Protein AF-A0A7C2SDQ3-F1 (afdb_monomer)

Foldseek 3Di:
DDDFPCPPPPQKDKDFPAWDAAQNFIWTKIWMWHADPNDIQIKIFTAGPLQRHTQWIQGSQRKIKGKHWPAWDADPNAIWTKIKMWIAHPVRDIFIKIWTAGPVVSDTQWIQGRVRDIDGDPPDDDDDDDPVVVDDDPPDDDDDPDPDDDDPDDDDDD

Mean predicted aligned error: 8.05 Å

Structure (mmCIF, N/CA/C/O backbone):
data_AF-A0A7C2SDQ3-F1
#
_entry.id   AF-A0A7C2SDQ3-F1
#
loop_
_atom_site.group_PDB
_atom_site.id
_atom_site.type_symbol
_atom_site.label_atom_id
_atom_site.label_alt_id
_atom_site.label_comp_id
_atom_site.label_asym_id
_atom_site.label_entity_id
_atom_site.label_seq_id
_atom_site.pdbx_PDB_ins_code
_atom_site.Cartn_x
_atom_site.Cartn_y
_atom_site.Cartn_z
_atom_site.occupancy
_atom_site.B_iso_or_equiv
_atom_site.auth_seq_id
_atom_site.auth_comp_id
_atom_site.auth_asym_id
_atom_site.auth_atom_id
_atom_site.pdbx_PDB_model_num
ATOM 1 N N . MET A 1 1 ? -6.452 -14.121 -4.762 1.00 41.25 1 MET A N 1
ATOM 2 C CA . MET A 1 1 ? -6.337 -15.019 -3.590 1.00 41.25 1 MET A CA 1
ATOM 3 C C . MET A 1 1 ? -6.630 -14.192 -2.352 1.00 41.25 1 MET A C 1
ATOM 5 O O . MET A 1 1 ? -6.114 -13.089 -2.258 1.00 41.25 1 MET A O 1
ATOM 9 N N . ARG A 1 2 ? -7.540 -14.655 -1.485 1.00 57.28 2 ARG A N 1
ATOM 10 C CA . ARG A 1 2 ? -7.889 -13.968 -0.234 1.00 57.28 2 ARG A CA 1
ATOM 11 C C . ARG A 1 2 ? -6.961 -14.475 0.854 1.00 57.28 2 ARG A C 1
ATOM 13 O O . ARG A 1 2 ? -7.181 -15.559 1.380 1.00 57.28 2 ARG A O 1
ATOM 20 N N . THR A 1 3 ? -5.929 -13.703 1.126 1.00 71.75 3 THR A N 1
ATOM 21 C CA . THR A 1 3 ? -4.936 -14.021 2.142 1.00 71.75 3 THR A CA 1
ATOM 22 C C . THR A 1 3 ? -5.281 -13.205 3.378 1.00 71.75 3 THR A C 1
ATOM 24 O O . THR A 1 3 ? -5.581 -12.014 3.273 1.00 71.75 3 THR A O 1
ATOM 27 N N . ASN A 1 4 ? -5.317 -13.857 4.536 1.00 85.50 4 ASN A N 1
ATOM 28 C CA . ASN A 1 4 ? -5.451 -13.168 5.812 1.00 85.50 4 ASN A CA 1
ATOM 29 C C . ASN A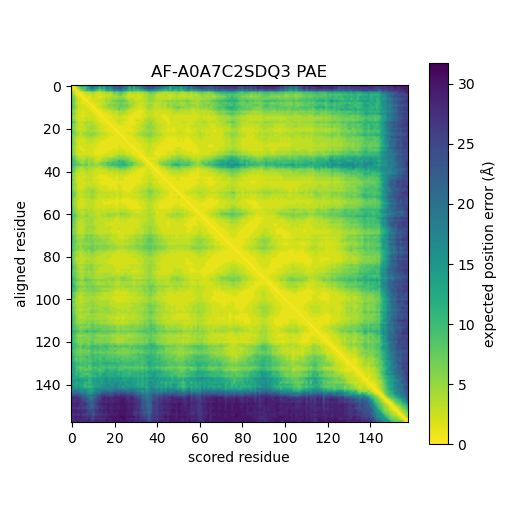 1 4 ? -4.325 -12.112 5.895 1.00 85.50 4 ASN A C 1
ATOM 31 O O . ASN A 1 4 ? -3.166 -12.486 5.724 1.00 85.50 4 ASN A O 1
ATOM 35 N N . PRO A 1 5 ? -4.608 -10.817 6.143 1.00 86.94 5 PRO A N 1
ATOM 36 C CA . PRO A 1 5 ? -3.566 -9.789 6.103 1.00 86.94 5 PRO A CA 1
ATOM 37 C C . PRO A 1 5 ? -2.525 -9.914 7.224 1.00 86.94 5 PRO A C 1
ATOM 39 O O . PRO A 1 5 ? -1.484 -9.268 7.165 1.00 86.94 5 PRO A O 1
ATOM 42 N N . CYS A 1 6 ? -2.784 -10.748 8.233 1.00 90.50 6 CYS A N 1
ATOM 43 C CA . CYS A 1 6 ? -1.827 -11.097 9.279 1.00 90.50 6 CYS A CA 1
ATOM 44 C C . CYS A 1 6 ? -1.011 -12.365 8.962 1.00 90.50 6 CYS A C 1
ATOM 46 O O . CYS A 1 6 ? -0.190 -12.777 9.782 1.00 90.50 6 CYS A O 1
ATOM 48 N N . GLU A 1 7 ? -1.233 -13.023 7.822 1.00 89.50 7 GLU A N 1
ATOM 49 C CA . GLU A 1 7 ? -0.499 -14.235 7.460 1.00 89.50 7 GLU A CA 1
ATOM 50 C C . GLU A 1 7 ? 1.005 -13.950 7.347 1.00 89.50 7 GLU A C 1
ATOM 52 O O . GLU A 1 7 ? 1.433 -13.011 6.680 1.00 89.50 7 GLU A O 1
ATOM 57 N N . GLY A 1 8 ? 1.818 -14.747 8.047 1.00 83.88 8 GLY A N 1
ATOM 58 C CA . GLY A 1 8 ? 3.270 -14.568 8.088 1.00 83.88 8 GLY A CA 1
ATOM 59 C C . GLY A 1 8 ? 3.772 -13.462 9.024 1.00 83.88 8 GLY A C 1
ATOM 60 O O . GLY A 1 8 ? 4.981 -13.254 9.080 1.00 83.88 8 GLY A O 1
ATOM 61 N N . ILE A 1 9 ? 2.899 -12.786 9.787 1.00 86.25 9 ILE A N 1
ATOM 62 C CA . ILE A 1 9 ? 3.289 -11.756 10.763 1.00 86.25 9 ILE A CA 1
ATOM 63 C C . ILE A 1 9 ? 3.210 -12.334 12.191 1.00 86.25 9 ILE A C 1
ATOM 65 O O . ILE A 1 9 ? 2.111 -12.495 12.732 1.00 86.25 9 ILE A O 1
ATOM 69 N N . PRO A 1 10 ? 4.347 -12.647 12.846 1.00 83.38 10 PRO A N 1
ATOM 70 C CA . PRO A 1 10 ? 4.345 -13.192 14.202 1.00 83.38 10 PRO A CA 1
ATOM 71 C C . PRO A 1 10 ? 3.672 -12.250 15.207 1.00 83.38 10 PRO A C 1
ATOM 73 O O . PRO A 1 10 ? 3.990 -11.065 15.276 1.00 83.38 10 PRO A O 1
ATOM 76 N N . GLY A 1 11 ? 2.756 -12.785 16.017 1.00 84.69 11 GLY A N 1
ATOM 77 C CA . GLY A 1 11 ? 2.065 -12.017 17.060 1.00 84.69 11 GLY A CA 1
ATOM 78 C C . GLY A 1 11 ? 0.971 -11.069 16.553 1.00 84.69 11 GLY A C 1
ATOM 79 O O . GLY A 1 11 ? 0.468 -10.263 17.343 1.00 84.69 11 GLY A O 1
ATOM 80 N N . ALA A 1 12 ? 0.599 -11.163 15.273 1.00 91.88 12 ALA A N 1
ATOM 81 C CA . ALA A 1 12 ? -0.545 -10.467 14.698 1.00 91.88 12 ALA A CA 1
ATOM 82 C C . ALA A 1 12 ? -1.778 -11.385 14.616 1.00 91.88 12 ALA A C 1
ATOM 84 O O . ALA A 1 12 ? -1.669 -12.576 14.332 1.00 91.88 12 ALA A O 1
ATOM 85 N N . SER A 1 13 ? -2.961 -10.820 14.844 1.00 94.25 13 SER A N 1
ATOM 86 C CA . SER A 1 13 ? -4.259 -11.475 14.671 1.00 94.25 13 SER A CA 1
ATOM 87 C C . SER A 1 13 ? -5.164 -10.596 13.822 1.00 94.25 13 SER A C 1
ATOM 89 O O . SER A 1 13 ? -5.196 -9.382 14.005 1.00 94.25 13 SER A O 1
ATOM 91 N N . CYS A 1 14 ? -5.900 -11.203 12.897 1.00 94.94 14 CYS A N 1
ATOM 92 C CA . CYS A 1 14 ? -6.781 -10.500 11.977 1.00 94.94 14 CYS A CA 1
ATOM 93 C C . CYS A 1 14 ? -8.138 -11.195 11.922 1.00 94.94 14 CYS A C 1
ATOM 95 O O . CYS A 1 14 ? -8.211 -12.411 11.740 1.00 94.94 14 CYS A O 1
ATOM 97 N N . VAL A 1 15 ? -9.210 -10.413 12.028 1.00 96.19 15 VAL A N 1
ATOM 98 C CA . VAL A 1 15 ? -10.592 -10.899 11.975 1.00 96.19 15 VAL A CA 1
ATOM 99 C C . VAL A 1 15 ? -11.343 -10.153 10.876 1.00 96.19 15 VAL A C 1
ATOM 101 O O . VAL A 1 15 ? -11.424 -8.92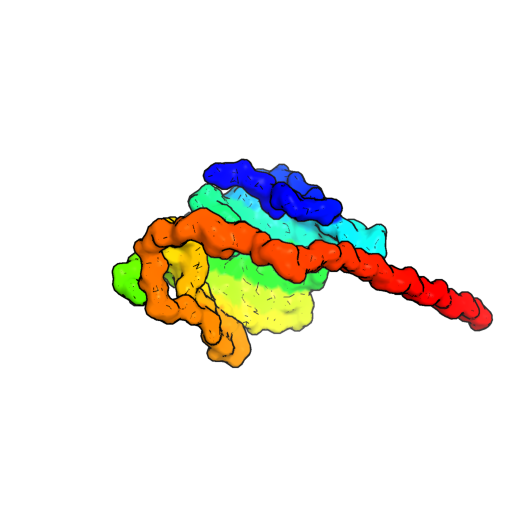4 10.917 1.00 96.19 15 VAL A O 1
ATOM 104 N N . GLU A 1 16 ? -11.904 -10.881 9.906 1.00 96.12 16 GLU A N 1
ATOM 105 C CA . GLU A 1 16 ? -12.812 -10.311 8.899 1.00 96.12 16 GLU A CA 1
ATOM 106 C C . GLU A 1 16 ? -14.075 -9.801 9.608 1.00 96.12 16 GLU A C 1
ATOM 108 O O . GLU A 1 16 ? -14.750 -10.545 10.314 1.00 96.12 16 GLU A O 1
ATOM 113 N 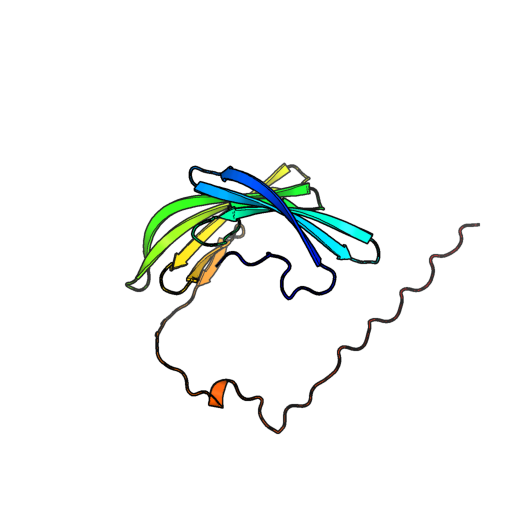N . GLN A 1 17 ? -14.385 -8.519 9.429 1.00 97.56 17 GLN A N 1
ATOM 114 C CA . GLN A 1 17 ? -15.534 -7.837 10.038 1.00 97.56 17 GLN A CA 1
ATOM 115 C C . GLN A 1 17 ? -16.688 -7.629 9.048 1.00 97.56 17 GLN A C 1
ATOM 117 O O . GLN A 1 17 ? -17.748 -7.140 9.428 1.00 97.56 17 GLN A O 1
ATOM 122 N N . GLY A 1 18 ? -16.488 -7.966 7.772 1.00 96.38 18 GLY A N 1
ATOM 123 C CA . GLY A 1 18 ? -17.504 -7.862 6.729 1.00 96.38 18 GLY A CA 1
ATOM 124 C C . GLY A 1 18 ? -17.004 -7.171 5.466 1.00 96.38 18 GLY A C 1
ATOM 125 O O . GLY A 1 18 ? -15.803 -7.000 5.254 1.00 96.38 18 GLY A O 1
ATOM 126 N N . ARG A 1 19 ? -17.946 -6.788 4.601 1.00 96.94 19 ARG A N 1
ATOM 127 C CA . ARG A 1 19 ? -17.675 -6.129 3.318 1.00 96.94 19 ARG A CA 1
ATOM 128 C C . ARG A 1 19 ? -18.349 -4.772 3.269 1.00 96.94 19 ARG A C 1
ATOM 130 O O . ARG A 1 19 ? -19.484 -4.634 3.711 1.00 96.94 19 ARG A O 1
ATOM 137 N N . GLU A 1 20 ? -17.649 -3.797 2.712 1.00 97.44 20 GLU A N 1
ATOM 138 C CA . GLU A 1 20 ? -18.109 -2.415 2.583 1.00 97.44 20 GLU A CA 1
ATOM 139 C C . GLU A 1 20 ? -17.665 -1.848 1.226 1.00 97.44 20 GLU A C 1
ATOM 141 O O . GLU A 1 20 ? -16.782 -2.401 0.567 1.00 97.44 20 GLU A O 1
ATOM 146 N N . THR A 1 21 ? -18.263 -0.736 0.804 1.00 97.12 21 THR A N 1
ATOM 147 C CA . THR A 1 21 ? -17.824 0.003 -0.385 1.00 97.12 21 THR A CA 1
ATOM 148 C C . THR A 1 21 ? -17.063 1.250 0.048 1.00 97.12 21 THR A C 1
ATOM 150 O O . THR A 1 21 ? -17.610 2.097 0.751 1.00 97.12 21 THR A O 1
ATOM 153 N N . ILE A 1 22 ? -15.811 1.379 -0.390 1.00 97.06 22 ILE A N 1
ATOM 154 C CA . ILE A 1 22 ? -14.927 2.511 -0.090 1.00 97.06 22 ILE A CA 1
ATOM 155 C C . ILE A 1 22 ? -14.561 3.187 -1.407 1.00 97.06 22 ILE A C 1
ATOM 157 O O . ILE A 1 22 ? -14.061 2.529 -2.314 1.00 97.06 22 ILE A O 1
ATOM 161 N N . ALA A 1 23 ? -14.854 4.485 -1.534 1.00 92.81 23 ALA A N 1
ATOM 162 C CA . ALA A 1 23 ? -14.570 5.273 -2.741 1.00 92.81 23 ALA A CA 1
ATOM 163 C C . ALA A 1 23 ? -15.024 4.592 -4.058 1.00 92.81 23 ALA A C 1
ATOM 165 O O . ALA A 1 23 ? -14.321 4.620 -5.065 1.00 92.81 23 ALA A O 1
ATOM 166 N N . GLY A 1 24 ? -16.196 3.943 -4.041 1.00 94.25 24 GLY A N 1
ATOM 167 C CA . GLY A 1 24 ? -16.762 3.242 -5.202 1.00 94.25 24 GLY A CA 1
ATOM 168 C C . GLY A 1 24 ? -16.187 1.846 -5.475 1.00 94.25 24 GLY A C 1
ATOM 169 O O . GLY A 1 24 ? -16.546 1.236 -6.479 1.00 94.25 24 GLY A O 1
ATOM 170 N N . ARG A 1 25 ? -15.326 1.315 -4.599 1.00 95.75 25 ARG A N 1
ATOM 171 C CA . ARG A 1 25 ? -14.713 -0.013 -4.731 1.00 95.75 25 ARG A CA 1
ATOM 172 C C . ARG A 1 25 ? -15.126 -0.943 -3.598 1.00 95.75 25 ARG A C 1
ATOM 174 O O . ARG A 1 25 ? -15.324 -0.512 -2.465 1.00 95.75 25 ARG A O 1
ATOM 181 N N . ASN A 1 26 ? -15.259 -2.231 -3.904 1.00 97.06 26 ASN A N 1
ATOM 182 C CA . ASN A 1 26 ? -15.591 -3.246 -2.908 1.00 97.06 26 ASN A CA 1
ATOM 183 C C . ASN A 1 26 ? -14.375 -3.557 -2.039 1.00 97.06 26 ASN A C 1
ATOM 185 O O . ASN A 1 26 ? -13.310 -3.888 -2.559 1.00 97.06 26 ASN A O 1
ATOM 189 N N . ALA A 1 27 ? -14.566 -3.525 -0.724 1.00 97.44 27 ALA A N 1
ATOM 190 C CA . ALA A 1 27 ? -13.531 -3.787 0.259 1.00 97.44 27 ALA A CA 1
ATOM 191 C C . ALA A 1 27 ? -13.967 -4.851 1.270 1.00 97.44 27 ALA A C 1
ATOM 193 O O . ALA A 1 27 ? -15.144 -4.950 1.625 1.00 97.44 27 ALA A O 1
ATOM 194 N N . VAL A 1 28 ? -13.005 -5.620 1.774 1.00 97.31 28 VAL A N 1
ATOM 195 C CA . VAL A 1 28 ? -13.179 -6.455 2.968 1.00 97.31 28 VAL A CA 1
ATOM 196 C C . VAL A 1 28 ? -12.592 -5.709 4.156 1.00 97.31 28 VAL A C 1
ATOM 198 O O . VAL A 1 28 ? -11.433 -5.296 4.120 1.00 97.31 28 VAL A O 1
ATOM 201 N N . LYS A 1 29 ? -13.391 -5.532 5.202 1.00 97.75 29 LYS A N 1
ATOM 202 C CA . LYS A 1 29 ? -12.969 -4.912 6.452 1.00 97.75 29 LYS A CA 1
ATOM 203 C C . LYS A 1 29 ? -12.323 -5.951 7.353 1.00 97.75 29 LYS A C 1
ATOM 205 O O . LYS A 1 29 ? -12.908 -6.999 7.616 1.00 97.75 29 LYS A O 1
ATOM 210 N N . TRP A 1 30 ? -11.157 -5.619 7.875 1.00 97.50 30 TRP A N 1
ATOM 211 C CA . TRP A 1 30 ? -10.371 -6.438 8.781 1.00 97.50 30 TRP A CA 1
ATOM 212 C C . TRP A 1 30 ? -10.066 -5.648 10.043 1.00 97.50 30 TRP A C 1
ATOM 214 O O . TRP A 1 30 ? -9.576 -4.522 9.969 1.00 97.50 30 TRP A O 1
ATOM 224 N N . GLN A 1 31 ? -10.325 -6.248 11.199 1.00 97.38 31 GLN A N 1
ATOM 225 C CA . GLN A 1 31 ? -9.762 -5.780 12.459 1.00 97.38 31 GLN A CA 1
ATOM 226 C C . GLN A 1 31 ? -8.434 -6.494 12.676 1.00 97.38 31 GLN A C 1
ATOM 228 O O . GLN A 1 31 ? -8.392 -7.722 12.644 1.00 97.38 31 GLN A O 1
ATOM 233 N N . MET A 1 32 ? -7.368 -5.728 12.876 1.00 95.44 32 MET A N 1
ATOM 234 C CA . MET A 1 32 ? -6.020 -6.237 13.092 1.00 95.44 32 MET A CA 1
ATOM 235 C C . MET A 1 32 ? -5.587 -5.923 14.519 1.00 95.44 32 MET A C 1
ATOM 237 O O . MET A 1 32 ? -5.756 -4.799 14.985 1.00 95.44 32 MET A O 1
ATOM 241 N N . THR A 1 33 ? -4.985 -6.890 15.199 1.00 95.81 33 THR A N 1
ATOM 242 C CA . THR A 1 33 ? -4.391 -6.724 16.523 1.00 95.81 33 THR A CA 1
ATOM 243 C C . THR A 1 33 ? -2.945 -7.185 16.479 1.00 95.81 33 THR A C 1
ATOM 245 O O . THR A 1 33 ? -2.670 -8.319 16.100 1.00 95.81 33 THR A O 1
ATOM 248 N N . VAL A 1 34 ? -2.019 -6.324 16.892 1.00 92.25 34 VAL A N 1
ATOM 249 C CA . VAL A 1 34 ? -0.589 -6.641 17.026 1.00 92.25 34 VAL A CA 1
ATOM 250 C C . VAL A 1 34 ? -0.141 -6.385 18.458 1.00 92.25 34 VAL A C 1
ATOM 252 O O . VAL A 1 34 ? -0.614 -5.449 19.099 1.00 92.25 34 VAL A O 1
ATOM 255 N N . THR A 1 35 ? 0.769 -7.202 18.985 1.00 88.88 35 THR A N 1
ATOM 256 C CA . THR A 1 35 ? 1.343 -6.955 20.317 1.00 88.88 35 THR A CA 1
ATOM 257 C C . THR A 1 35 ? 2.603 -6.107 20.197 1.00 88.88 35 THR A C 1
ATOM 259 O O . THR A 1 35 ? 3.580 -6.535 19.591 1.00 88.88 35 THR A O 1
ATOM 262 N N . ALA A 1 36 ? 2.612 -4.929 20.820 1.00 84.69 36 ALA A N 1
ATOM 263 C CA . ALA A 1 36 ? 3.793 -4.077 20.920 1.00 84.69 36 ALA A CA 1
ATOM 264 C C . ALA A 1 36 ? 4.018 -3.673 22.380 1.00 84.69 36 ALA A C 1
ATOM 266 O O . ALA A 1 36 ? 3.081 -3.278 23.071 1.00 84.69 36 ALA A O 1
ATOM 267 N N . GLN A 1 37 ? 5.256 -3.795 22.871 1.00 83.50 37 GLN A N 1
ATOM 268 C CA . GLN A 1 37 ? 5.614 -3.488 24.268 1.00 83.50 37 GLN A CA 1
ATOM 269 C C . GLN A 1 37 ? 4.696 -4.184 25.302 1.00 83.50 37 GLN A C 1
ATOM 271 O O . GLN A 1 37 ? 4.326 -3.607 26.323 1.00 83.50 37 GLN A O 1
ATOM 276 N N . GLY A 1 38 ? 4.281 -5.424 25.013 1.00 84.62 38 GLY A N 1
ATOM 277 C CA . GLY A 1 38 ? 3.390 -6.210 25.874 1.00 84.62 38 GLY A CA 1
ATOM 278 C C . GLY A 1 38 ? 1.928 -5.746 25.899 1.00 84.62 38 GLY A C 1
ATOM 279 O O . GLY A 1 38 ? 1.150 -6.264 26.695 1.00 84.62 38 GLY A O 1
ATOM 280 N N . ARG A 1 39 ? 1.535 -4.789 25.048 1.00 89.00 39 ARG A N 1
ATOM 281 C CA . ARG A 1 39 ? 0.156 -4.299 24.937 1.00 89.00 39 ARG A CA 1
ATOM 282 C C . ARG A 1 39 ? -0.426 -4.608 23.556 1.00 89.00 39 ARG A C 1
ATOM 284 O O . ARG A 1 39 ? 0.279 -4.449 22.556 1.00 89.00 39 ARG A O 1
ATOM 291 N N . PRO A 1 40 ? -1.701 -5.025 23.475 1.00 92.06 40 PRO A N 1
ATOM 292 C CA . PRO A 1 40 ? -2.374 -5.178 22.196 1.00 92.06 40 PRO A CA 1
ATOM 293 C C . PRO A 1 40 ? -2.684 -3.799 21.602 1.00 92.06 40 PRO A C 1
ATOM 295 O O . PRO A 1 40 ? -3.290 -2.947 22.251 1.00 92.06 40 PRO A O 1
ATOM 298 N N . LEU A 1 41 ? -2.286 -3.593 20.353 1.00 94.44 41 LEU A N 1
ATOM 299 C CA . LEU A 1 41 ? -2.631 -2.437 19.536 1.00 94.44 41 LEU A CA 1
ATOM 300 C C . LEU A 1 41 ? -3.593 -2.894 18.449 1.00 94.44 41 LEU A C 1
ATOM 302 O O . LEU A 1 41 ? -3.304 -3.858 17.744 1.00 94.44 41 LEU A O 1
ATOM 306 N N . THR A 1 42 ? -4.731 -2.213 18.323 1.00 96.06 42 THR A N 1
ATOM 307 C CA . THR A 1 42 ? -5.779 -2.592 17.369 1.00 96.06 42 THR A CA 1
ATOM 308 C C . THR A 1 42 ? -5.947 -1.529 16.298 1.00 96.06 42 THR A C 1
ATOM 310 O O . THR A 1 42 ? -6.107 -0.353 16.614 1.00 96.06 42 THR A O 1
ATOM 313 N N . SER A 1 43 ? -5.946 -1.946 15.040 1.00 96.75 43 SER A N 1
ATOM 314 C CA . SER A 1 43 ? -6.243 -1.117 13.875 1.00 96.75 43 SER A CA 1
ATOM 315 C C . SER A 1 43 ? -7.349 -1.759 13.038 1.00 96.75 43 SER A C 1
ATOM 317 O O . SER A 1 43 ? -7.693 -2.929 13.212 1.00 96.75 43 SER A O 1
ATOM 319 N N . THR A 1 44 ? -7.940 -0.983 12.134 1.00 97.62 44 THR A N 1
ATOM 320 C CA . THR A 1 44 ? -8.908 -1.488 11.154 1.00 97.62 44 THR A CA 1
ATOM 321 C C . THR A 1 44 ? -8.429 -1.149 9.753 1.00 97.62 44 THR A C 1
AT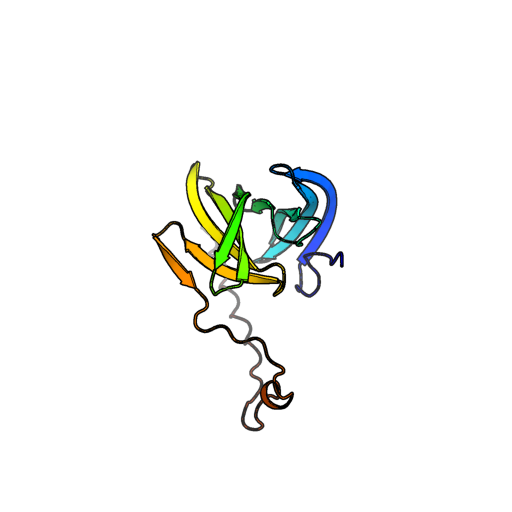OM 323 O O . THR A 1 44 ? -8.003 -0.023 9.502 1.00 97.62 44 THR A O 1
ATOM 326 N N . GLN A 1 45 ? -8.500 -2.107 8.835 1.00 97.12 45 GLN A N 1
ATOM 327 C CA . GLN A 1 45 ? -8.145 -1.919 7.431 1.00 97.12 45 GLN A CA 1
ATOM 328 C C . GLN A 1 45 ? -9.272 -2.388 6.521 1.00 97.12 45 GLN A C 1
ATOM 330 O O . GLN A 1 45 ? -9.914 -3.402 6.778 1.00 97.12 45 GLN A O 1
ATOM 335 N N . TRP A 1 46 ? -9.489 -1.662 5.432 1.00 97.75 46 TRP A N 1
ATOM 336 C CA . TRP A 1 46 ? -10.403 -2.038 4.363 1.00 97.75 46 TRP A CA 1
ATOM 337 C C . TRP A 1 46 ? -9.576 -2.354 3.131 1.00 97.75 46 TRP A C 1
ATOM 339 O O . TRP A 1 46 ? -8.996 -1.449 2.534 1.00 97.75 46 TRP A O 1
ATOM 349 N N . LEU A 1 47 ? -9.505 -3.629 2.769 1.00 96.12 47 LEU A N 1
ATOM 350 C CA . LEU A 1 47 ? -8.679 -4.098 1.662 1.00 96.12 47 LEU A CA 1
ATOM 351 C C . LEU A 1 47 ? -9.526 -4.264 0.407 1.00 96.12 47 LEU A C 1
ATOM 353 O O . LEU A 1 47 ? -10.565 -4.925 0.448 1.00 96.12 47 LEU A O 1
ATOM 357 N N . ASP A 1 48 ? -9.073 -3.675 -0.695 1.00 94.88 48 ASP A N 1
ATOM 358 C CA . ASP A 1 48 ? -9.697 -3.792 -2.008 1.00 94.88 48 ASP A CA 1
ATOM 359 C C . ASP A 1 48 ? -9.833 -5.263 -2.417 1.00 94.88 48 ASP A C 1
ATOM 361 O O . ASP A 1 48 ? -8.869 -6.026 -2.367 1.00 94.88 48 ASP A O 1
ATOM 365 N N . VAL A 1 49 ? -11.026 -5.672 -2.847 1.00 93.81 49 VAL A N 1
ATOM 366 C CA . VAL A 1 49 ? -11.288 -7.072 -3.222 1.00 93.81 49 VAL A CA 1
ATOM 367 C C . VAL A 1 49 ? -10.508 -7.487 -4.472 1.00 93.81 49 VAL A C 1
ATOM 369 O O . VAL A 1 49 ? -10.165 -8.661 -4.608 1.00 93.81 49 VAL A O 1
ATOM 372 N N . GLU A 1 50 ? -10.244 -6.551 -5.384 1.00 91.75 50 GLU A N 1
ATOM 373 C CA . GLU A 1 50 ? -9.577 -6.832 -6.657 1.00 91.75 50 GLU A CA 1
ATOM 374 C C . GLU A 1 50 ? -8.050 -6.866 -6.498 1.00 91.75 50 GLU A C 1
ATOM 376 O O . GLU A 1 50 ? -7.399 -7.757 -7.038 1.00 91.75 50 GLU A O 1
ATOM 381 N N . ARG A 1 51 ? -7.482 -5.918 -5.742 1.00 89.25 51 ARG A N 1
ATOM 382 C CA . ARG A 1 51 ? -6.029 -5.693 -5.648 1.00 89.25 51 ARG A CA 1
ATOM 383 C C . ARG A 1 51 ? -5.402 -6.074 -4.317 1.00 89.25 51 ARG A C 1
ATOM 385 O O . ARG A 1 51 ? -4.186 -6.186 -4.240 1.00 89.25 51 ARG A O 1
ATOM 392 N N . GLY A 1 52 ? -6.195 -6.242 -3.262 1.00 89.12 52 GLY A N 1
ATOM 393 C CA . GLY A 1 52 ? -5.687 -6.464 -1.905 1.00 89.12 52 GLY A CA 1
ATOM 394 C C . GLY A 1 52 ? -5.008 -5.239 -1.275 1.00 89.12 52 GLY A C 1
ATOM 395 O O . GLY A 1 52 ? -4.445 -5.356 -0.192 1.00 89.12 52 GLY A O 1
ATOM 396 N N . LEU A 1 53 ? -5.062 -4.070 -1.925 1.00 89.12 53 LEU A N 1
ATOM 397 C CA . LEU A 1 53 ? -4.495 -2.817 -1.420 1.00 89.12 53 LEU A CA 1
ATOM 398 C C . LEU A 1 53 ? -5.422 -2.170 -0.372 1.00 89.12 53 LEU A C 1
ATOM 400 O O . LEU A 1 53 ? -6.645 -2.255 -0.512 1.00 89.12 53 LEU A O 1
ATOM 404 N N . PRO A 1 54 ? -4.887 -1.483 0.653 1.00 93.81 54 PRO A N 1
ATOM 405 C CA . PRO A 1 54 ? -5.706 -0.761 1.620 1.00 93.81 54 PRO A CA 1
ATOM 406 C C . PRO A 1 54 ? -6.372 0.474 0.990 1.00 93.81 54 PRO A C 1
ATOM 408 O O . PRO A 1 54 ? -5.708 1.410 0.547 1.00 93.81 54 PRO A O 1
ATOM 411 N N . LEU A 1 55 ? -7.706 0.487 0.997 1.00 97.00 55 LEU A N 1
ATOM 412 C CA . LEU A 1 55 ? -8.539 1.624 0.585 1.00 97.00 55 LEU A CA 1
ATOM 413 C C . LEU A 1 55 ? -8.852 2.571 1.743 1.00 97.00 55 LEU A C 1
ATOM 415 O O . LEU A 1 55 ? -9.091 3.755 1.529 1.00 97.00 55 LEU A O 1
ATOM 419 N N . ARG A 1 56 ? -8.871 2.050 2.970 1.00 97.94 56 ARG A N 1
ATOM 420 C CA . ARG A 1 56 ? -8.976 2.836 4.200 1.00 97.94 56 ARG A CA 1
ATOM 421 C C . ARG A 1 56 ? -8.195 2.146 5.307 1.00 97.94 56 ARG A C 1
ATOM 423 O O . ARG A 1 56 ? -8.233 0.919 5.414 1.00 97.94 56 ARG A O 1
ATOM 430 N N . VAL A 1 57 ? -7.534 2.926 6.153 1.00 97.38 57 VAL A N 1
ATOM 431 C CA . VAL A 1 57 ? -6.889 2.452 7.380 1.00 97.38 57 VAL A CA 1
ATOM 432 C C . VAL A 1 57 ? -7.298 3.353 8.535 1.00 97.38 57 VAL A C 1
ATOM 434 O O . VAL A 1 57 ? -7.328 4.570 8.405 1.00 97.38 57 VAL A O 1
ATOM 437 N N . GLN A 1 58 ? -7.602 2.746 9.675 1.00 97.62 58 GLN A N 1
ATOM 438 C CA . GLN A 1 58 ? -7.724 3.412 10.966 1.00 97.62 58 GLN A CA 1
ATOM 439 C C . GLN A 1 58 ? -6.671 2.814 11.893 1.00 97.62 58 GLN A C 1
ATOM 441 O O . GLN A 1 58 ? -6.767 1.651 12.292 1.00 97.62 58 GLN A O 1
ATOM 446 N N . GLY A 1 59 ? -5.631 3.591 12.178 1.00 95.44 59 GLY A N 1
ATOM 447 C CA . GLY A 1 59 ? -4.520 3.206 13.034 1.00 95.44 59 GLY A CA 1
ATOM 448 C C . GLY A 1 59 ? -4.903 3.183 14.512 1.00 95.44 59 GLY A C 1
ATOM 449 O O . GLY A 1 59 ? -5.790 3.907 14.964 1.00 95.44 59 GLY A O 1
ATOM 450 N N . PHE A 1 60 ? -4.179 2.385 15.297 1.00 93.94 60 PHE A N 1
ATOM 451 C CA . PHE A 1 60 ? -4.335 2.317 16.758 1.00 93.94 60 PHE A CA 1
ATOM 452 C C . PHE A 1 60 ? -4.017 3.649 17.460 1.00 93.94 60 PHE A C 1
ATOM 454 O O . PHE A 1 60 ? -4.440 3.883 18.587 1.00 93.94 60 PHE A O 1
ATOM 461 N N . ASN A 1 61 ? -3.242 4.510 16.797 1.00 91.94 61 ASN A N 1
ATOM 462 C CA . ASN A 1 61 ? -2.846 5.845 17.241 1.00 91.94 61 ASN A CA 1
ATOM 463 C C . ASN A 1 61 ? -3.889 6.925 16.891 1.00 91.94 61 ASN A C 1
ATOM 465 O O . ASN A 1 61 ? -3.671 8.086 17.222 1.00 91.94 61 ASN A O 1
ATOM 469 N N . GLY A 1 62 ? -4.995 6.569 16.226 1.00 92.94 62 GL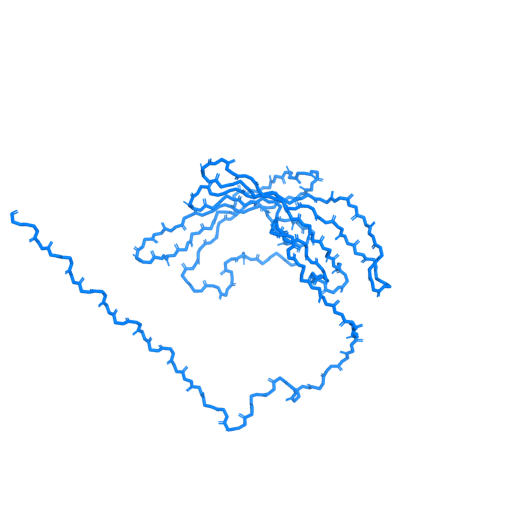Y A N 1
ATOM 470 C CA . GLY A 1 62 ? -6.028 7.502 15.767 1.00 92.94 62 GLY A CA 1
ATOM 471 C C . GLY A 1 62 ? -5.759 8.130 14.396 1.00 92.94 62 GLY A C 1
ATOM 472 O O . GLY A 1 62 ? -6.583 8.909 13.918 1.00 92.94 62 GLY A O 1
ATOM 473 N N . GLU A 1 63 ? -4.635 7.797 13.757 1.00 95.81 63 GLU A N 1
ATOM 474 C CA . GLU A 1 63 ? -4.366 8.149 12.364 1.00 95.81 63 GLU A CA 1
ATOM 475 C C . GLU A 1 63 ? -5.373 7.463 11.438 1.00 95.81 63 GLU A C 1
ATOM 477 O O . GLU A 1 63 ? -5.768 6.317 11.664 1.00 95.81 63 GLU A O 1
ATOM 482 N N . GLN A 1 64 ? -5.799 8.159 10.390 1.00 97.44 64 GLN A N 1
ATOM 483 C CA . GLN A 1 64 ? -6.723 7.618 9.400 1.00 97.44 64 GLN A CA 1
ATOM 484 C C . GLN A 1 64 ? -6.189 7.891 8.008 1.00 97.44 64 GLN A C 1
ATOM 486 O O . GLN A 1 64 ? -5.808 9.020 7.722 1.00 97.44 64 GLN A O 1
ATOM 491 N N . SER A 1 65 ? -6.200 6.897 7.132 1.00 96.69 65 SER A N 1
ATOM 492 C CA . SER A 1 65 ? -5.885 7.100 5.722 1.00 96.69 65 SER A CA 1
ATOM 493 C C . SER A 1 65 ? -6.990 6.572 4.824 1.00 96.69 65 SER A C 1
ATOM 495 O O . SER A 1 65 ? -7.687 5.617 5.171 1.00 96.69 65 SER A O 1
ATOM 497 N N . GLU A 1 66 ? -7.153 7.206 3.670 1.00 97.19 66 GLU A N 1
ATOM 498 C CA . GLU A 1 66 ? -8.020 6.756 2.588 1.00 97.19 66 GLU A CA 1
ATOM 499 C C . GLU A 1 66 ? -7.279 6.827 1.260 1.00 97.19 66 GLU A C 1
ATOM 501 O O . GLU A 1 66 ? -6.530 7.770 1.006 1.00 97.19 66 GLU A O 1
ATOM 506 N N . THR A 1 67 ? -7.535 5.844 0.404 1.00 96.94 67 THR A N 1
ATOM 507 C CA . THR A 1 67 ? -6.947 5.734 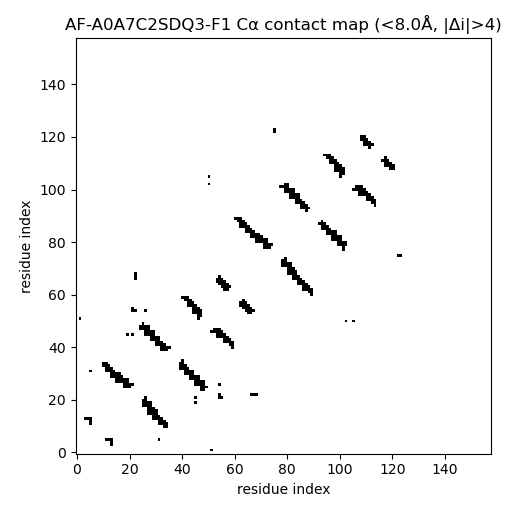-0.927 1.00 96.94 67 THR A CA 1
ATOM 508 C C . THR A 1 67 ? -8.065 5.674 -1.957 1.00 96.94 67 THR A C 1
ATOM 510 O O . THR A 1 67 ? -8.994 4.872 -1.838 1.00 96.94 67 THR A O 1
ATOM 513 N N . ARG A 1 68 ? -7.981 6.508 -2.995 1.00 96.62 68 ARG A N 1
ATOM 514 C CA . ARG A 1 68 ? -8.979 6.570 -4.072 1.00 96.62 68 ARG A CA 1
ATOM 515 C C . ARG A 1 68 ? -8.325 6.531 -5.445 1.00 96.62 68 ARG A C 1
ATOM 517 O O . ARG A 1 68 ? -7.276 7.137 -5.663 1.00 96.62 68 ARG A O 1
ATOM 524 N N . LEU A 1 69 ? -8.970 5.844 -6.381 1.00 96.88 69 LEU A N 1
ATOM 525 C CA . LEU A 1 69 ? -8.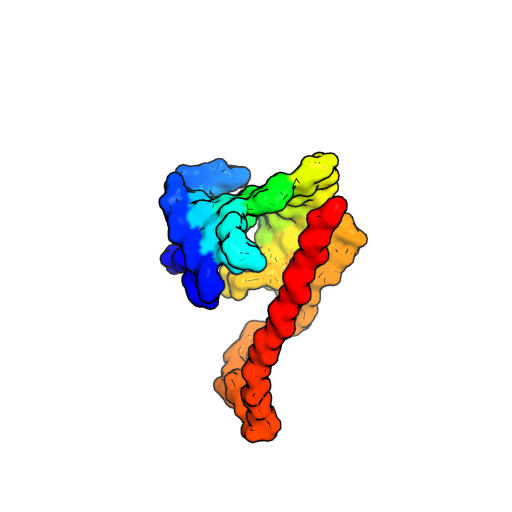522 5.777 -7.768 1.00 96.88 69 LEU A CA 1
ATOM 526 C C . LEU A 1 69 ? -8.812 7.115 -8.461 1.00 96.88 69 LEU A C 1
ATOM 528 O O . LEU A 1 69 ? -9.941 7.603 -8.433 1.00 96.88 69 LEU A O 1
ATOM 532 N N . LEU A 1 70 ? -7.793 7.704 -9.084 1.00 97.56 70 LEU A N 1
ATOM 533 C CA . LEU A 1 70 ? -7.916 8.905 -9.914 1.00 97.56 70 LEU A CA 1
ATOM 534 C C . LEU A 1 70 ? -8.181 8.564 -11.380 1.00 97.56 70 LEU A C 1
ATOM 536 O O . LEU A 1 70 ? -8.838 9.330 -12.078 1.00 97.56 70 LEU A O 1
ATOM 540 N N . GLY A 1 71 ? -7.668 7.427 -11.845 1.00 97.56 71 GLY A N 1
ATOM 541 C CA . GLY A 1 71 ? -7.812 6.982 -13.225 1.00 97.56 71 GLY A CA 1
ATOM 542 C C . GLY A 1 71 ? -6.628 6.137 -13.672 1.00 97.56 71 GLY A C 1
ATOM 543 O O . GLY A 1 71 ? -5.830 5.683 -12.853 1.00 97.56 71 GLY A O 1
ATOM 544 N N . LYS A 1 72 ? -6.524 5.936 -14.984 1.00 98.12 72 LYS A N 1
ATOM 545 C CA . LYS A 1 72 ? -5.420 5.217 -15.621 1.00 98.12 72 LYS A CA 1
ATOM 546 C C . LYS A 1 72 ? -4.521 6.187 -16.379 1.00 98.12 72 LYS A C 1
ATOM 548 O O . LYS A 1 72 ? -5.014 7.144 -16.972 1.00 98.12 72 LYS A O 1
ATOM 553 N N . GLU A 1 73 ? -3.222 5.926 -16.376 1.00 97.94 73 GLU A N 1
ATOM 554 C CA . GLU A 1 73 ? -2.203 6.695 -17.097 1.00 97.94 73 GLU A CA 1
ATOM 555 C C . GLU A 1 73 ? -1.203 5.738 -17.769 1.00 97.94 73 GLU A C 1
ATOM 557 O O . GLU A 1 73 ? -1.155 4.549 -17.456 1.00 97.94 73 GLU A O 1
ATOM 562 N N . SER A 1 74 ? -0.403 6.249 -18.708 1.00 96.88 74 SER A N 1
ATOM 563 C CA . SER A 1 74 ? 0.737 5.512 -19.263 1.00 96.88 74 SER A CA 1
ATOM 564 C C . SER A 1 74 ? 2.014 5.961 -18.563 1.00 96.88 74 SER A C 1
ATOM 566 O O . SER A 1 74 ? 2.325 7.152 -18.549 1.00 96.88 74 SER A O 1
ATOM 568 N N . LEU A 1 75 ? 2.757 5.017 -17.988 1.00 95.81 75 LEU A N 1
ATOM 569 C CA . LEU A 1 75 ? 4.037 5.261 -17.325 1.00 95.81 75 LEU A CA 1
ATOM 570 C C . LEU A 1 75 ? 5.016 4.158 -17.725 1.00 95.81 75 LEU A C 1
ATOM 572 O O . LEU A 1 75 ? 4.693 2.978 -17.640 1.00 95.81 75 LEU A O 1
ATOM 576 N N . LEU A 1 76 ? 6.207 4.539 -18.197 1.00 93.12 76 LEU A N 1
ATOM 577 C CA . LEU A 1 76 ? 7.228 3.600 -18.694 1.00 93.12 76 LEU A CA 1
ATOM 578 C C . LEU A 1 76 ? 6.705 2.651 -19.795 1.00 93.12 76 LEU A C 1
ATOM 580 O O . LEU A 1 76 ? 7.124 1.501 -19.884 1.00 93.12 76 LEU A O 1
ATOM 584 N N . GLY A 1 77 ? 5.770 3.128 -20.626 1.00 93.44 77 GLY A N 1
ATOM 585 C CA . GLY A 1 77 ? 5.141 2.327 -21.684 1.00 93.44 77 GLY A CA 1
ATOM 586 C C . GLY A 1 77 ? 4.131 1.292 -21.176 1.00 93.44 77 GLY A C 1
ATOM 587 O O . GLY A 1 77 ? 3.756 0.393 -21.925 1.00 93.44 77 GLY A O 1
ATOM 588 N N . ARG A 1 78 ? 3.702 1.395 -19.914 1.00 95.50 78 ARG A N 1
ATOM 589 C CA . ARG A 1 78 ? 2.781 0.464 -19.256 1.00 95.50 78 ARG A CA 1
ATOM 590 C C . ARG A 1 78 ? 1.528 1.208 -18.814 1.00 95.50 78 ARG A C 1
ATOM 592 O O . ARG A 1 78 ? 1.604 2.368 -18.412 1.00 95.50 78 ARG A O 1
ATOM 599 N N . GLU A 1 79 ? 0.378 0.545 -18.895 1.00 97.94 79 GLU A N 1
ATOM 600 C CA . GLU A 1 79 ? -0.858 1.065 -18.311 1.00 97.94 79 GLU A CA 1
ATOM 601 C C . GLU A 1 79 ? -0.774 0.929 -16.788 1.00 97.94 79 GLU A C 1
ATOM 603 O O . GLU A 1 79 ? -0.626 -0.172 -16.260 1.00 97.94 79 GLU A O 1
ATOM 608 N N . VAL A 1 80 ? -0.861 2.056 -16.091 1.00 98.06 80 VAL A N 1
ATOM 609 C CA . VAL A 1 80 ? -0.847 2.126 -14.632 1.00 98.06 80 VAL A CA 1
ATOM 610 C C . VAL A 1 80 ? -2.115 2.784 -14.128 1.00 98.06 80 VAL A C 1
ATOM 612 O O . VAL A 1 80 ? -2.744 3.593 -14.807 1.00 98.06 80 VAL A O 1
ATOM 615 N N . GLU A 1 81 ? -2.474 2.472 -12.897 1.00 98.00 81 GLU A N 1
ATOM 616 C CA . GLU A 1 81 ? -3.516 3.168 -12.169 1.00 98.00 81 GLU A CA 1
ATOM 617 C C . GLU A 1 81 ? -2.908 4.219 -11.266 1.00 98.00 81 GLU A C 1
ATOM 619 O O . GLU A 1 81 ? -2.002 3.939 -10.481 1.00 98.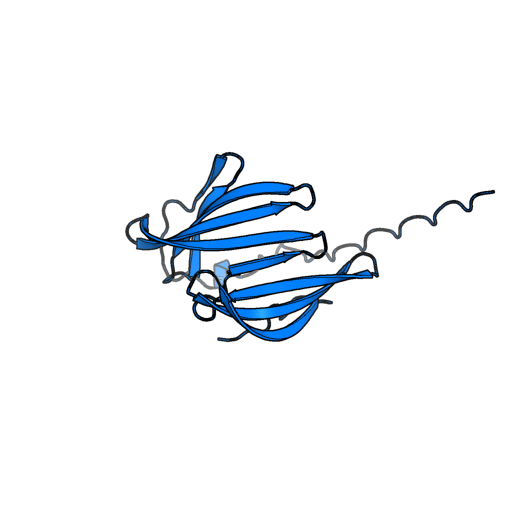00 81 GLU A O 1
ATOM 624 N N . LYS A 1 82 ? -3.445 5.428 -11.351 1.00 98.31 82 LYS A N 1
ATOM 625 C CA . LYS A 1 82 ? -3.070 6.524 -10.479 1.00 98.31 82 LYS A CA 1
ATOM 626 C C . LYS A 1 82 ? -4.039 6.606 -9.318 1.00 98.31 82 LYS A C 1
ATOM 628 O O . LYS A 1 82 ? -5.246 6.734 -9.511 1.00 98.31 82 LYS A O 1
ATOM 633 N N . TRP A 1 83 ? -3.491 6.599 -8.119 1.00 97.69 83 TRP A N 1
ATOM 634 C CA . TRP A 1 83 ? -4.209 6.653 -6.860 1.00 97.69 83 TRP A CA 1
ATOM 635 C C . TRP A 1 83 ? -3.801 7.901 -6.087 1.00 97.69 83 TRP A C 1
ATOM 637 O O . TRP A 1 83 ? -2.651 8.335 -6.154 1.00 97.69 83 TRP A O 1
ATOM 647 N N . GLU A 1 84 ? -4.743 8.480 -5.352 1.00 97.50 84 GLU A N 1
ATOM 648 C CA . GLU A 1 84 ? -4.466 9.491 -4.335 1.00 97.50 84 GLU A CA 1
ATOM 649 C C . GLU A 1 84 ? -4.673 8.874 -2.961 1.00 97.50 84 GLU A C 1
ATOM 651 O O . GLU A 1 84 ? -5.706 8.250 -2.713 1.00 97.50 84 GLU A O 1
ATOM 656 N N . MET A 1 85 ? -3.701 9.077 -2.080 1.00 95.94 85 MET A N 1
ATOM 657 C CA . MET A 1 85 ? -3.776 8.703 -0.677 1.00 95.94 85 MET A CA 1
ATOM 658 C C . MET A 1 85 ? -3.869 9.975 0.159 1.00 95.94 85 MET A C 1
ATOM 660 O O . MET A 1 85 ? -3.044 10.873 0.004 1.00 95.94 85 MET A O 1
ATOM 664 N N . SER A 1 86 ? -4.850 10.046 1.052 1.00 96.75 86 SER A N 1
ATOM 665 C CA . SER A 1 86 ? -5.003 11.121 2.029 1.00 96.75 86 SER A CA 1
ATOM 666 C C . SER A 1 86 ? -4.892 10.544 3.430 1.00 96.75 86 SER A C 1
ATOM 668 O O . SER A 1 86 ? -5.650 9.644 3.778 1.00 96.75 86 SER A O 1
ATOM 670 N N . THR A 1 87 ? -3.998 11.091 4.248 1.00 96.25 87 THR A N 1
ATOM 671 C CA . THR A 1 87 ? -3.783 10.675 5.637 1.00 96.25 87 THR A CA 1
ATOM 672 C C . THR A 1 87 ? -4.078 11.831 6.575 1.00 96.25 87 THR A C 1
ATOM 674 O O . THR A 1 87 ? -3.503 12.907 6.435 1.00 96.25 87 THR A O 1
ATOM 677 N N . ARG A 1 88 ? -4.942 11.599 7.560 1.00 97.31 88 ARG A N 1
ATOM 678 C CA . ARG A 1 88 ? -5.274 12.512 8.648 1.00 97.31 88 ARG A CA 1
ATOM 679 C C . ARG A 1 88 ? -4.658 12.017 9.952 1.00 97.31 88 ARG A C 1
ATOM 681 O O . ARG A 1 88 ? -4.965 10.923 10.421 1.00 97.31 88 ARG A O 1
ATOM 688 N N . LEU A 1 89 ? -3.833 12.854 10.564 1.00 96.00 89 LEU A N 1
ATOM 689 C CA . LEU A 1 89 ? -3.269 12.619 11.885 1.00 96.00 89 LEU A CA 1
ATOM 690 C C . LEU A 1 89 ? -4.278 12.925 13.005 1.00 96.00 89 LEU A C 1
ATOM 692 O O . LEU A 1 89 ? -5.218 13.700 12.801 1.00 96.00 89 LEU A O 1
ATOM 696 N N . PRO A 1 90 ? -4.044 12.416 14.230 1.00 95.81 90 PRO A N 1
ATOM 697 C CA . PRO A 1 90 ? -4.889 12.708 15.393 1.00 95.81 90 PRO A CA 1
ATOM 698 C C . PRO A 1 90 ? -4.992 14.201 15.734 1.00 95.81 90 PRO A C 1
ATOM 700 O O . PRO A 1 90 ? -6.021 14.655 16.225 1.00 95.81 90 PRO A O 1
ATOM 703 N N . ASN A 1 91 ? -3.945 14.981 15.442 1.00 95.12 91 ASN A N 1
ATOM 704 C CA . ASN A 1 91 ? -3.937 16.437 15.624 1.00 95.12 91 ASN A CA 1
ATOM 705 C C . ASN A 1 91 ? -4.755 17.190 14.550 1.00 95.12 91 ASN A C 1
ATOM 707 O O . ASN A 1 91 ? -4.782 18.418 14.548 1.00 95.12 91 ASN A O 1
ATOM 711 N N . GLY A 1 92 ? -5.392 16.473 13.619 1.00 94.62 92 GLY A N 1
ATOM 712 C CA . GLY A 1 92 ? -6.188 17.025 12.527 1.00 94.62 92 GLY A CA 1
ATOM 713 C C . GLY A 1 92 ? -5.395 17.393 11.272 1.00 94.62 92 GLY A C 1
ATOM 714 O O . GLY A 1 92 ? -6.017 17.650 10.239 1.00 94.62 92 GLY A O 1
ATOM 715 N N . GLN A 1 93 ? -4.059 17.383 11.323 1.00 96.38 93 GLN A N 1
ATOM 716 C CA . GLN A 1 93 ? -3.212 17.633 10.160 1.00 96.38 93 GLN A CA 1
ATOM 717 C C . GLN A 1 93 ? -3.477 16.580 9.084 1.00 96.38 93 GLN A C 1
ATOM 719 O O . GLN A 1 93 ? -3.627 15.399 9.387 1.00 96.38 93 GLN A O 1
ATOM 724 N N . THR A 1 94 ? -3.559 17.019 7.830 1.00 96.00 94 THR A N 1
ATOM 725 C CA . THR A 1 94 ? -3.826 16.141 6.689 1.00 96.00 94 THR A CA 1
ATOM 726 C C . THR A 1 94 ? -2.706 16.257 5.671 1.00 96.00 94 THR A C 1
ATOM 728 O O . THR A 1 94 ? -2.207 17.350 5.405 1.00 96.00 94 THR A O 1
ATOM 731 N N . PHE A 1 95 ? -2.336 15.124 5.097 1.00 95.62 95 PHE A N 1
ATOM 732 C CA . PHE A 1 95 ? -1.316 14.995 4.073 1.00 95.62 95 PHE A CA 1
ATOM 733 C C . PHE A 1 95 ? -1.881 14.228 2.894 1.00 95.62 95 PHE A C 1
ATOM 735 O O . PHE A 1 95 ? -2.690 13.322 3.084 1.00 95.62 95 PHE A O 1
ATOM 742 N N . THR A 1 96 ? -1.427 14.554 1.689 1.00 96.69 96 THR A N 1
ATOM 743 C CA . THR A 1 96 ? -1.817 13.819 0.486 1.00 96.69 96 THR A CA 1
ATOM 744 C C . THR A 1 96 ? -0.587 13.373 -0.281 1.00 96.69 96 THR A C 1
ATOM 746 O O . THR A 1 96 ? 0.423 14.072 -0.310 1.00 96.69 96 THR A O 1
ATOM 749 N N . GLY A 1 97 ? -0.673 12.191 -0.874 1.00 96.69 97 GLY A N 1
ATOM 750 C CA . GLY A 1 97 ? 0.328 11.636 -1.769 1.00 96.69 97 GLY A CA 1
ATOM 751 C C . GLY A 1 97 ? -0.340 10.991 -2.974 1.00 96.69 97 GLY A C 1
ATOM 752 O O . GLY A 1 97 ? -1.560 10.804 -3.007 1.00 96.69 97 GLY A O 1
ATOM 753 N N . ARG A 1 98 ? 0.461 10.646 -3.978 1.00 97.88 98 ARG A N 1
ATOM 754 C CA . ARG A 1 98 ? -0.009 9.944 -5.176 1.00 97.88 98 ARG A CA 1
ATOM 755 C C . ARG A 1 98 ? 0.813 8.702 -5.428 1.00 97.88 98 ARG A C 1
ATOM 757 O O . ARG A 1 98 ? 2.011 8.689 -5.169 1.00 97.88 98 ARG A O 1
ATOM 764 N N . GLN A 1 99 ? 0.171 7.677 -5.960 1.00 97.50 99 GLN A N 1
ATOM 765 C CA . GLN A 1 99 ? 0.792 6.393 -6.249 1.00 97.50 99 GLN A CA 1
ATOM 766 C C . GLN A 1 99 ? 0.396 5.939 -7.651 1.00 97.50 99 GLN A C 1
ATOM 768 O O . GLN A 1 99 ? -0.764 6.059 -8.037 1.00 97.50 99 GLN A O 1
ATOM 773 N N . TRP A 1 100 ? 1.353 5.411 -8.408 1.00 97.94 100 TRP A N 1
ATOM 774 C CA . TRP A 1 100 ? 1.126 4.795 -9.712 1.00 97.94 100 TRP A CA 1
ATOM 775 C C . TRP A 1 100 ? 1.374 3.300 -9.583 1.00 97.94 100 TRP A C 1
ATOM 777 O O . TRP A 1 100 ? 2.517 2.860 -9.458 1.00 97.94 100 TRP A O 1
ATOM 787 N N . TYR A 1 101 ? 0.292 2.535 -9.583 1.00 96.94 101 TYR A N 1
ATOM 788 C CA . TYR A 1 101 ? 0.287 1.089 -9.422 1.00 96.94 101 TYR A CA 1
ATOM 789 C C . TYR A 1 101 ? 0.163 0.408 -10.784 1.00 96.94 101 TYR A C 1
ATOM 791 O O . TYR A 1 101 ? -0.730 0.737 -11.560 1.00 96.94 101 TYR A O 1
ATOM 799 N N . ASP A 1 102 ? 1.036 -0.551 -11.069 1.00 96.81 102 ASP A N 1
ATOM 800 C CA . ASP A 1 102 ? 0.957 -1.406 -12.251 1.00 96.81 102 ASP A CA 1
ATOM 801 C C . ASP A 1 102 ? 0.224 -2.712 -11.909 1.00 96.81 102 ASP A C 1
ATOM 803 O O . ASP A 1 102 ? 0.788 -3.561 -11.206 1.00 96.81 102 ASP A O 1
ATOM 807 N N . PRO A 1 103 ? -1.002 -2.927 -12.423 1.00 95.25 103 PRO A N 1
ATOM 808 C CA . PRO A 1 103 ? -1.772 -4.132 -12.129 1.00 95.25 103 PRO A CA 1
ATOM 809 C C . PRO A 1 103 ? -1.169 -5.414 -12.701 1.00 95.25 103 PRO A C 1
ATOM 811 O O . PRO A 1 103 ? -1.396 -6.489 -12.153 1.00 95.25 103 PRO A O 1
ATOM 814 N N . ALA A 1 104 ? -0.402 -5.324 -13.789 1.00 94.44 104 ALA A N 1
ATOM 815 C CA . ALA A 1 104 ? 0.210 -6.488 -14.419 1.00 94.44 104 ALA A CA 1
ATOM 816 C C . ALA A 1 104 ? 1.458 -6.969 -13.662 1.00 94.44 104 ALA A C 1
ATOM 818 O O . ALA A 1 104 ? 1.778 -8.154 -13.718 1.00 94.44 104 ALA A O 1
ATOM 819 N N . LEU A 1 105 ? 2.148 -6.073 -12.947 1.00 93.62 105 LEU A N 1
ATOM 820 C CA . LEU A 1 105 ? 3.290 -6.422 -12.089 1.00 93.62 105 LEU A CA 1
ATOM 821 C C . LEU A 1 105 ? 2.946 -6.494 -10.602 1.00 93.62 105 LEU A C 1
ATOM 823 O O . LEU A 1 105 ? 3.778 -6.931 -9.811 1.00 93.62 105 LEU A O 1
ATOM 827 N N . ASN A 1 106 ? 1.737 -6.077 -10.226 1.00 92.81 106 ASN A N 1
ATOM 828 C CA . ASN A 1 106 ? 1.285 -5.990 -8.844 1.00 92.81 106 ASN A CA 1
ATOM 829 C C . ASN A 1 106 ? 2.247 -5.172 -7.956 1.00 92.81 106 ASN A C 1
ATOM 831 O O . ASN A 1 106 ? 2.593 -5.583 -6.850 1.00 92.81 106 ASN A O 1
ATOM 835 N N . THR A 1 107 ? 2.720 -4.024 -8.454 1.00 92.88 107 THR A N 1
ATOM 836 C CA . THR A 1 107 ? 3.694 -3.183 -7.740 1.00 92.88 107 THR A CA 1
ATOM 837 C C . THR A 1 107 ? 3.533 -1.696 -8.053 1.00 92.88 107 THR A C 1
ATOM 839 O O . THR A 1 107 ? 2.966 -1.317 -9.079 1.00 92.88 107 THR A O 1
ATOM 842 N N . LEU A 1 108 ? 4.041 -0.841 -7.164 1.00 95.12 108 LEU A N 1
ATOM 843 C CA . LEU A 1 108 ? 4.115 0.602 -7.381 1.00 95.12 108 LEU A CA 1
ATOM 844 C C . LEU A 1 108 ? 5.315 0.934 -8.270 1.00 95.12 108 LEU A C 1
ATOM 846 O O . LEU A 1 108 ? 6.444 0.547 -7.975 1.00 95.12 108 LEU A O 1
ATOM 850 N N . LEU A 1 109 ? 5.075 1.680 -9.347 1.00 97.00 109 LEU A N 1
ATOM 851 C CA . LEU A 1 109 ? 6.137 2.186 -10.219 1.00 97.00 109 LEU A CA 1
ATOM 852 C C . LEU A 1 109 ? 6.616 3.572 -9.793 1.00 97.00 109 LEU A C 1
ATOM 854 O O . LEU A 1 109 ? 7.778 3.909 -10.012 1.00 97.00 109 LEU A O 1
ATOM 858 N N . ARG A 1 110 ? 5.732 4.373 -9.193 1.00 97.81 110 ARG A N 1
ATOM 859 C CA . ARG A 1 110 ? 6.028 5.733 -8.741 1.00 97.81 110 ARG A CA 1
ATOM 860 C C . ARG A 1 110 ? 5.174 6.107 -7.536 1.00 97.81 110 ARG A C 1
ATOM 862 O O . ARG A 1 110 ? 4.007 5.730 -7.459 1.00 97.81 110 ARG A O 1
ATOM 869 N N . GLU A 1 111 ? 5.743 6.906 -6.647 1.00 97.69 111 GLU A N 1
ATOM 870 C CA . GLU A 1 111 ? 5.076 7.528 -5.511 1.00 97.69 111 GLU A CA 1
ATOM 871 C C . GLU A 1 111 ? 5.516 8.989 -5.382 1.00 97.69 111 GLU A C 1
ATOM 873 O O . GLU A 1 111 ? 6.708 9.292 -5.431 1.00 97.69 111 GLU A O 1
ATOM 878 N N . GLU A 1 112 ? 4.554 9.884 -5.185 1.00 97.88 112 GLU A N 1
ATOM 879 C CA . GLU A 1 112 ? 4.764 11.267 -4.755 1.00 97.88 112 GLU A CA 1
ATOM 880 C C . GLU A 1 112 ? 4.310 11.376 -3.302 1.00 97.88 112 GLU A C 1
ATOM 882 O O . GLU A 1 112 ? 3.136 11.154 -2.989 1.00 97.88 112 GLU A O 1
ATOM 887 N N . LEU A 1 113 ? 5.249 11.680 -2.412 1.00 94.56 113 LEU A N 1
ATOM 888 C CA . LEU A 1 113 ? 5.008 11.790 -0.981 1.00 94.56 113 LEU A CA 1
ATOM 889 C C . LEU A 1 113 ? 4.552 13.206 -0.600 1.00 94.56 113 LEU A C 1
ATOM 891 O O . LEU A 1 113 ? 4.812 14.161 -1.337 1.00 94.56 113 LEU A O 1
ATOM 895 N N . PRO A 1 114 ? 3.911 13.375 0.570 1.00 91.12 114 PRO A N 1
ATOM 896 C CA . PRO A 1 114 ? 3.409 14.683 0.989 1.00 91.12 114 PRO A CA 1
ATOM 897 C C . PRO A 1 114 ? 4.474 15.763 1.198 1.00 91.12 114 PRO A C 1
ATOM 899 O O . PRO A 1 114 ? 4.158 16.947 1.156 1.00 91.12 114 PRO A O 1
ATOM 902 N N . ASP A 1 115 ? 5.723 15.369 1.440 1.00 91.81 115 ASP A N 1
ATOM 903 C CA . ASP A 1 115 ? 6.872 16.273 1.564 1.00 91.81 115 ASP A CA 1
ATOM 904 C C . ASP A 1 115 ? 7.434 16.713 0.195 1.00 91.81 115 ASP A C 1
ATOM 906 O O . ASP A 1 115 ? 8.414 17.453 0.141 1.00 91.81 115 ASP A O 1
ATOM 910 N N . GLY A 1 116 ? 6.825 16.268 -0.910 1.00 92.25 116 GLY A N 1
ATOM 911 C CA . GLY A 1 116 ? 7.272 16.520 -2.279 1.00 92.25 116 GLY A CA 1
ATOM 912 C C . GLY A 1 116 ? 8.341 15.543 -2.774 1.00 92.25 116 GLY A C 1
ATOM 913 O O . GLY A 1 116 ? 8.733 15.610 -3.941 1.00 92.25 116 GLY A O 1
ATOM 914 N N . SER A 1 117 ? 8.801 14.618 -1.927 1.00 96.62 117 SER A N 1
ATOM 915 C CA . SER A 1 117 ? 9.751 13.581 -2.320 1.00 96.62 117 SER A CA 1
ATOM 916 C C . SER A 1 117 ? 9.110 12.603 -3.309 1.00 96.62 117 SER A C 1
ATOM 918 O O . SER A 1 117 ? 7.932 12.260 -3.199 1.00 96.62 117 SER A O 1
ATOM 920 N N . VAL A 1 118 ? 9.904 12.104 -4.260 1.00 97.69 118 VAL A N 1
ATOM 921 C CA . VAL A 1 118 ? 9.456 11.133 -5.270 1.00 97.69 118 VAL A CA 1
ATOM 922 C C . VAL A 1 118 ? 10.260 9.846 -5.153 1.00 97.69 118 VAL A C 1
ATOM 924 O O . VAL A 1 118 ? 11.490 9.878 -5.121 1.00 97.69 118 VAL A O 1
ATOM 927 N N . ARG A 1 119 ? 9.567 8.705 -5.134 1.00 97.06 119 ARG A N 1
ATOM 928 C CA . ARG A 1 119 ? 10.165 7.370 -5.289 1.00 97.06 119 ARG A CA 1
ATOM 929 C C . ARG A 1 119 ? 9.691 6.793 -6.608 1.00 97.06 119 ARG A C 1
ATOM 931 O O . ARG A 1 119 ? 8.503 6.831 -6.894 1.00 97.06 119 ARG A O 1
ATOM 938 N N . GLU A 1 120 ? 10.600 6.289 -7.428 1.00 97.00 120 GLU A N 1
ATOM 939 C CA . GLU A 1 120 ? 10.257 5.843 -8.778 1.00 97.00 120 GLU A CA 1
ATOM 940 C C . GLU A 1 120 ? 11.197 4.730 -9.235 1.00 97.00 120 GLU A C 1
ATOM 942 O O . GLU A 1 120 ? 12.418 4.841 -9.100 1.00 97.00 120 GLU A O 1
ATOM 947 N N . LEU A 1 121 ? 10.622 3.673 -9.807 1.00 95.75 121 LEU A N 1
ATOM 948 C CA . LEU A 1 121 ? 11.368 2.676 -10.561 1.00 95.75 121 LEU A CA 1
ATOM 949 C C . LEU A 1 121 ? 11.719 3.259 -11.928 1.00 95.75 121 LEU A C 1
ATOM 951 O O . LEU A 1 121 ? 10.858 3.756 -12.648 1.00 95.75 121 LEU A O 1
ATOM 955 N N . LYS A 1 122 ? 12.992 3.173 -12.309 1.00 92.56 122 LYS A N 1
ATOM 956 C CA . LYS A 1 122 ? 13.484 3.620 -13.617 1.00 92.56 122 LYS A CA 1
ATOM 957 C C . LYS A 1 122 ? 14.081 2.441 -14.370 1.00 92.56 122 LYS A C 1
ATOM 959 O O . LYS A 1 122 ? 14.602 1.523 -13.746 1.00 92.56 122 LYS A O 1
ATOM 964 N N . ALA A 1 123 ? 14.015 2.491 -15.702 1.00 91.31 123 ALA A N 1
ATOM 965 C CA . ALA A 1 123 ? 14.558 1.456 -16.589 1.00 91.31 123 ALA A CA 1
ATOM 966 C C . ALA A 1 123 ? 14.063 0.032 -16.249 1.00 91.31 123 ALA A C 1
ATOM 968 O O . ALA A 1 123 ? 14.842 -0.913 -16.164 1.00 91.31 123 ALA A O 1
ATOM 969 N N . LEU A 1 124 ? 12.753 -0.107 -16.027 1.00 91.19 124 LEU A N 1
ATOM 970 C CA . LEU A 1 124 ? 12.125 -1.375 -15.674 1.00 91.19 124 LEU A CA 1
ATOM 971 C C . LEU A 1 124 ? 12.185 -2.377 -16.838 1.00 91.19 124 LEU A C 1
ATOM 973 O O . LEU A 1 124 ? 11.669 -2.108 -17.921 1.00 91.19 124 LEU A O 1
ATOM 977 N N . GLU A 1 125 ? 12.750 -3.555 -16.580 1.00 91.31 125 GLU A N 1
ATOM 978 C CA . GLU A 1 125 ? 12.796 -4.684 -17.510 1.00 91.31 125 GLU A CA 1
ATOM 979 C C . GLU A 1 125 ? 12.172 -5.916 -16.845 1.00 91.31 125 GLU A C 1
ATOM 981 O O . GLU A 1 125 ? 12.545 -6.295 -15.734 1.00 91.31 125 GLU A O 1
ATOM 986 N N . VAL A 1 126 ? 11.222 -6.555 -17.528 1.00 90.88 126 VAL A N 1
ATOM 987 C CA . VAL A 1 126 ? 10.557 -7.769 -17.041 1.00 90.88 126 VAL A CA 1
ATOM 988 C C . VAL A 1 126 ? 11.164 -8.966 -17.761 1.00 90.88 126 VAL A C 1
ATOM 990 O O . VAL A 1 126 ? 10.950 -9.139 -18.959 1.00 90.88 126 VAL A O 1
ATOM 993 N N . LYS A 1 127 ? 11.919 -9.797 -17.036 1.00 93.19 127 LYS A N 1
ATOM 994 C CA . LYS A 1 127 ? 12.550 -11.005 -17.582 1.00 93.19 127 LYS A CA 1
ATOM 995 C C . LYS A 1 127 ? 12.677 -12.117 -16.538 1.00 93.19 127 LYS A C 1
ATOM 997 O O . LYS A 1 127 ? 12.675 -11.823 -15.342 1.00 93.19 127 LYS A O 1
ATOM 1002 N N . PRO A 1 128 ? 12.837 -13.381 -16.966 1.00 93.88 128 PRO A N 1
ATOM 1003 C CA . PRO A 1 128 ? 13.252 -14.454 -16.073 1.00 93.88 128 PRO A CA 1
ATOM 1004 C C . PRO A 1 128 ? 14.606 -14.131 -15.432 1.00 93.88 128 PRO A C 1
ATOM 1006 O O . PRO A 1 128 ? 15.527 -13.672 -16.111 1.00 93.88 128 PRO A O 1
ATOM 1009 N N . LEU A 1 129 ? 14.729 -14.392 -14.133 1.00 94.00 129 LEU A N 1
ATOM 1010 C CA . LEU A 1 129 ? 15.980 -14.253 -13.393 1.00 94.00 129 LEU A CA 1
ATOM 1011 C C . LEU A 1 129 ? 16.525 -15.647 -13.037 1.00 94.00 129 LEU A C 1
ATOM 1013 O O . LEU A 1 129 ? 15.733 -16.506 -12.642 1.00 94.00 129 LEU A O 1
ATOM 1017 N N . PRO A 1 130 ? 17.843 -15.897 -13.170 1.00 95.06 130 PRO A N 1
ATOM 1018 C CA . PRO A 1 130 ? 18.452 -17.151 -12.731 1.00 95.06 130 PRO A CA 1
ATOM 1019 C C . PRO A 1 130 ? 18.186 -17.419 -11.246 1.00 95.06 130 PRO A C 1
ATOM 1021 O O . PRO A 1 130 ? 18.315 -16.507 -10.428 1.00 95.06 130 PRO A O 1
ATOM 1024 N N . ALA A 1 131 ? 17.875 -18.671 -10.893 1.00 93.19 131 ALA A N 1
ATOM 1025 C CA . ALA A 1 131 ? 17.615 -19.079 -9.506 1.00 93.19 131 ALA A CA 1
ATOM 1026 C C . ALA A 1 131 ? 18.795 -18.761 -8.573 1.00 93.19 131 ALA A C 1
ATOM 1028 O O . ALA A 1 131 ? 18.603 -18.419 -7.409 1.00 93.19 131 ALA A O 1
ATOM 1029 N N . GLU A 1 132 ? 20.009 -18.779 -9.120 1.00 91.81 132 GLU A N 1
ATOM 1030 C CA . GLU A 1 132 ? 21.252 -18.601 -8.367 1.00 91.81 132 GLU A CA 1
ATOM 1031 C C . GLU A 1 132 ? 21.381 -17.193 -7.773 1.00 91.81 132 GLU A C 1
ATOM 1033 O O . GLU A 1 132 ? 22.073 -17.010 -6.776 1.00 91.81 132 GLU A O 1
ATOM 1038 N N . LEU A 1 133 ? 20.673 -16.204 -8.341 1.00 92.56 133 LEU A N 1
ATOM 1039 C CA . LEU A 1 133 ? 20.593 -14.846 -7.789 1.00 92.56 133 LEU A CA 1
ATOM 1040 C C . LEU A 1 133 ? 19.820 -14.785 -6.463 1.00 92.56 133 LEU A C 1
ATOM 1042 O O . LEU A 1 133 ? 19.920 -13.792 -5.747 1.00 92.56 133 LEU A O 1
ATOM 1046 N N . PHE A 1 134 ? 19.050 -15.827 -6.142 1.00 92.94 134 PHE A N 1
ATOM 1047 C CA . PHE A 1 134 ? 18.262 -15.941 -4.914 1.00 92.94 134 PHE A CA 1
ATOM 1048 C C . PHE A 1 134 ? 18.908 -16.881 -3.884 1.00 92.94 134 PHE A C 1
ATOM 1050 O O . PHE A 1 134 ? 18.328 -17.130 -2.827 1.00 92.94 134 PHE A O 1
ATOM 1057 N N . SER A 1 135 ? 20.110 -17.386 -4.170 1.00 91.75 135 SER A N 1
ATOM 1058 C CA . SER A 1 135 ? 20.902 -18.185 -3.237 1.00 91.75 135 SER A CA 1
ATOM 1059 C C . SER A 1 135 ? 21.754 -17.279 -2.353 1.00 91.75 135 SER A C 1
ATOM 1061 O O . SER A 1 135 ? 22.423 -16.363 -2.828 1.00 91.75 135 SER A O 1
ATOM 1063 N N . VAL A 1 136 ? 21.757 -17.549 -1.047 1.00 90.81 136 VAL A N 1
ATOM 1064 C CA . VAL A 1 136 ? 22.632 -16.846 -0.101 1.00 90.81 136 VAL A CA 1
ATOM 1065 C C . VAL A 1 136 ? 24.086 -17.272 -0.363 1.00 90.81 136 VAL A C 1
ATOM 1067 O O . VAL A 1 136 ? 24.352 -18.477 -0.367 1.00 90.81 136 VAL A O 1
ATOM 1070 N N . PRO A 1 137 ? 25.033 -16.336 -0.577 1.00 91.81 137 PRO A N 1
ATOM 1071 C CA . PRO A 1 137 ? 26.434 -16.692 -0.792 1.00 91.81 137 PRO A CA 1
ATOM 1072 C C . PRO A 1 137 ? 27.029 -17.450 0.405 1.00 91.81 137 PRO A C 1
ATOM 1074 O O . PRO A 1 137 ? 26.664 -17.207 1.554 1.00 91.81 137 PRO A O 1
ATOM 1077 N N . ALA A 1 138 ? 27.953 -18.380 0.148 1.00 90.81 138 ALA A N 1
ATOM 1078 C CA . ALA A 1 138 ? 28.465 -19.307 1.166 1.00 90.81 138 ALA A CA 1
ATOM 1079 C C . ALA A 1 138 ? 29.231 -18.628 2.321 1.00 90.81 138 ALA A C 1
ATOM 1081 O O . ALA A 1 138 ? 29.377 -19.208 3.396 1.00 90.81 138 ALA A O 1
ATOM 1082 N N . ASP A 1 139 ? 29.734 -17.415 2.103 1.00 93.62 139 ASP A N 1
ATOM 1083 C CA . ASP A 1 139 ? 30.454 -16.602 3.083 1.00 93.62 139 ASP A CA 1
ATOM 1084 C C . ASP A 1 139 ? 29.526 -15.772 3.987 1.00 93.62 139 ASP A C 1
ATOM 1086 O O . ASP A 1 139 ? 29.981 -15.197 4.982 1.00 93.62 139 ASP A O 1
ATOM 1090 N N . PHE A 1 140 ? 28.220 -15.753 3.711 1.00 92.38 140 PHE A N 1
ATOM 1091 C CA . PHE A 1 140 ? 27.241 -15.102 4.571 1.00 92.38 140 PHE A CA 1
ATOM 1092 C C . PHE A 1 140 ? 26.949 -15.977 5.786 1.00 92.38 140 PHE A C 1
ATOM 1094 O O . PHE A 1 140 ? 26.677 -17.174 5.693 1.00 92.38 140 PHE A O 1
ATOM 1101 N N . LYS A 1 141 ? 26.957 -15.352 6.961 1.00 88.81 141 LYS A N 1
ATOM 1102 C CA . LYS A 1 141 ? 26.594 -16.003 8.220 1.00 88.81 141 LYS A CA 1
ATOM 1103 C C . LYS A 1 141 ? 25.276 -15.442 8.717 1.00 88.81 141 LYS A C 1
ATOM 1105 O O . LYS A 1 141 ? 25.094 -14.227 8.771 1.00 88.81 141 LYS A O 1
ATOM 1110 N N . ARG A 1 142 ? 24.374 -16.331 9.135 1.00 86.56 142 ARG A N 1
ATOM 1111 C CA . ARG A 1 142 ? 23.165 -15.934 9.856 1.00 86.56 142 ARG A CA 1
ATOM 1112 C C . ARG A 1 142 ? 23.573 -15.326 11.197 1.00 86.56 142 ARG A C 1
ATOM 1114 O O . ARG A 1 142 ? 24.265 -15.967 11.983 1.00 86.56 142 ARG A O 1
ATOM 1121 N N . VAL A 1 143 ? 23.125 -14.104 11.450 1.00 87.12 143 VAL A N 1
ATOM 1122 C CA . VAL A 1 143 ? 23.223 -13.456 12.759 1.00 87.12 143 VAL A CA 1
ATOM 1123 C C . VAL A 1 143 ? 21.823 -13.464 13.356 1.00 87.12 143 VAL A C 1
ATOM 1125 O O . VAL A 1 143 ? 20.895 -12.938 12.742 1.00 87.12 143 VAL A O 1
ATOM 1128 N N . GLU A 1 144 ? 21.651 -14.091 14.519 1.00 84.88 144 GLU A N 1
ATOM 1129 C CA . GLU A 1 144 ? 20.391 -13.971 15.253 1.00 84.88 144 GLU A CA 1
ATOM 1130 C C . GLU A 1 144 ? 20.292 -12.551 15.827 1.00 84.88 144 GLU A C 1
ATOM 1132 O O . GLU A 1 144 ? 21.267 -12.068 16.413 1.00 84.88 144 GLU A O 1
ATOM 1137 N N . PRO A 1 145 ? 19.152 -11.860 15.678 1.00 74.62 145 PRO A N 1
ATOM 1138 C CA . PRO A 1 145 ? 18.966 -10.568 16.317 1.00 74.62 145 PRO A CA 1
ATOM 1139 C C . PRO A 1 145 ? 19.034 -10.748 17.838 1.00 74.62 145 PRO A C 1
ATOM 1141 O O . PRO A 1 145 ? 18.194 -11.421 18.435 1.00 74.62 145 PRO A O 1
ATOM 1144 N N . THR A 1 146 ? 20.041 -10.152 18.480 1.00 65.69 146 THR A N 1
ATOM 1145 C CA . THR A 1 146 ? 20.137 -10.124 19.942 1.00 65.69 146 THR A CA 1
ATOM 1146 C C . THR A 1 146 ? 18.910 -9.398 20.486 1.00 65.69 146 THR A C 1
ATOM 1148 O O . THR A 1 146 ? 18.648 -8.254 20.108 1.00 65.69 146 THR A O 1
ATOM 1151 N N . SER A 1 147 ? 18.144 -10.044 21.367 1.00 61.19 147 SER A N 1
ATOM 1152 C CA . SER A 1 147 ? 17.050 -9.387 22.084 1.00 61.19 147 SER A CA 1
ATOM 1153 C C . SER A 1 147 ? 17.576 -8.113 22.746 1.00 61.19 147 SER A C 1
ATOM 1155 O O . SER A 1 147 ? 18.562 -8.177 23.486 1.00 61.19 147 SER A O 1
ATOM 1157 N N . ALA A 1 148 ? 16.940 -6.967 22.484 1.00 58.25 148 ALA A N 1
ATOM 1158 C CA . ALA A 1 148 ? 17.281 -5.724 23.167 1.00 58.25 148 ALA A CA 1
ATOM 1159 C C . ALA A 1 148 ? 17.225 -5.945 24.695 1.00 58.25 148 ALA A C 1
ATOM 1161 O O . ALA A 1 148 ? 16.299 -6.613 25.169 1.00 58.25 148 ALA A O 1
ATOM 1162 N N . PRO A 1 149 ? 18.199 -5.434 25.472 1.00 53.16 149 PRO A N 1
ATOM 1163 C CA . PRO A 1 149 ? 18.186 -5.584 26.921 1.00 53.16 149 PRO A CA 1
ATOM 1164 C C . PRO A 1 149 ? 16.896 -5.000 27.508 1.00 53.16 149 PRO A C 1
ATOM 1166 O O . PRO A 1 149 ? 16.427 -3.942 27.083 1.00 53.16 149 PRO A O 1
ATOM 1169 N N . ALA A 1 150 ? 16.314 -5.712 28.478 1.00 56.31 150 ALA A N 1
ATOM 1170 C CA . ALA A 1 150 ? 15.121 -5.271 29.189 1.00 56.31 150 ALA A CA 1
ATOM 1171 C C . ALA A 1 150 ? 15.339 -3.865 29.770 1.00 56.31 150 ALA A C 1
ATOM 1173 O O . ALA A 1 150 ? 16.376 -3.595 30.381 1.00 56.31 150 ALA A O 1
ATOM 1174 N N . ALA A 1 151 ? 14.364 -2.973 29.576 1.00 57.06 151 ALA A N 1
ATOM 1175 C CA . ALA A 1 151 ? 14.406 -1.642 30.165 1.00 57.06 151 ALA A CA 1
ATOM 1176 C C . ALA A 1 151 ? 14.536 -1.754 31.699 1.00 57.06 151 ALA A C 1
ATOM 1178 O O . ALA A 1 151 ? 13.868 -2.602 32.302 1.00 57.06 151 ALA A O 1
ATOM 1179 N N . PRO A 1 152 ? 15.377 -0.926 32.346 1.00 56.78 152 PRO A N 1
ATOM 1180 C CA . PRO A 1 152 ? 15.489 -0.928 33.797 1.00 56.78 152 PRO A CA 1
ATOM 1181 C C . PRO A 1 152 ? 14.134 -0.583 34.442 1.00 56.78 152 PRO A C 1
ATOM 1183 O O . PRO A 1 152 ? 13.370 0.212 33.884 1.00 56.78 152 PRO A O 1
ATOM 1186 N N . PRO A 1 153 ? 13.810 -1.173 35.608 1.00 57.25 153 PRO A N 1
ATOM 1187 C CA . PRO A 1 153 ? 12.556 -0.897 36.296 1.00 57.25 153 PRO A CA 1
ATOM 1188 C C . PRO A 1 153 ? 12.457 0.589 36.663 1.00 57.25 153 PRO A C 1
ATOM 1190 O O . PRO A 1 153 ? 13.426 1.190 37.128 1.00 57.25 153 PRO A O 1
ATOM 1193 N N . ALA A 1 154 ? 11.272 1.170 36.458 1.00 59.19 154 ALA A N 1
ATOM 1194 C CA . ALA A 1 154 ? 10.985 2.556 36.817 1.00 59.19 154 ALA A CA 1
ATOM 1195 C C . ALA A 1 154 ? 11.289 2.817 38.309 1.00 59.19 154 ALA A C 1
ATOM 1197 O O . ALA A 1 154 ? 10.988 1.957 39.148 1.00 59.19 154 ALA A O 1
ATOM 1198 N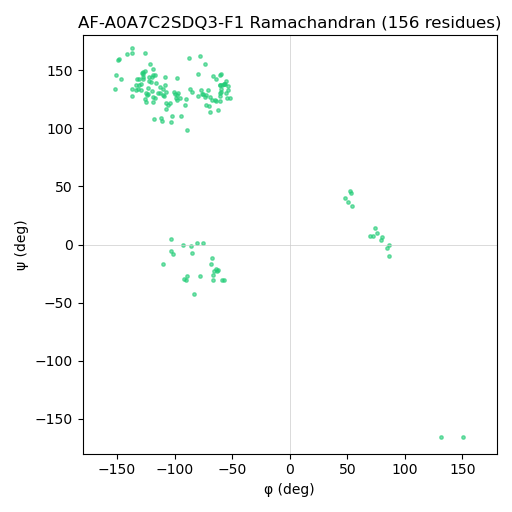 N . PRO A 1 155 ? 11.864 3.983 38.665 1.00 55.91 155 PRO A N 1
ATOM 1199 C CA . PRO A 1 155 ? 12.112 4.328 40.058 1.00 55.91 155 PRO A CA 1
ATOM 1200 C C . PRO A 1 155 ? 10.787 4.377 40.823 1.00 55.91 155 PRO A C 1
ATOM 1202 O O . PRO A 1 155 ? 9.818 5.000 40.387 1.00 55.91 155 PRO A O 1
ATOM 1205 N N . ARG A 1 156 ? 10.742 3.700 41.974 1.00 51.81 156 ARG A N 1
ATOM 1206 C CA . ARG A 1 156 ? 9.627 3.815 42.917 1.00 51.81 156 ARG A CA 1
ATOM 1207 C C . ARG A 1 156 ? 9.690 5.217 43.522 1.00 51.81 156 ARG A C 1
ATOM 1209 O O . ARG A 1 156 ? 10.668 5.535 44.193 1.00 51.81 156 ARG A O 1
ATOM 1216 N N . GLY A 1 157 ? 8.690 6.046 43.230 1.00 56.34 157 GLY A N 1
ATOM 1217 C CA . GLY A 1 157 ? 8.532 7.355 43.862 1.00 56.34 157 GLY A CA 1
ATOM 1218 C C . GLY A 1 157 ? 8.388 7.201 45.377 1.00 56.34 157 GLY A C 1
ATOM 1219 O O . GLY A 1 157 ? 7.669 6.307 45.830 1.00 56.34 157 GLY A O 1
ATOM 1220 N N . GLY A 1 158 ? 9.126 8.028 46.116 1.00 46.22 158 GLY A N 1
ATOM 1221 C CA . GLY A 1 158 ? 8.965 8.246 47.554 1.00 46.22 158 GLY A CA 1
ATOM 1222 C C . GLY A 1 158 ? 8.079 9.447 47.841 1.00 46.22 158 GLY A C 1
ATOM 1223 O O . GLY A 1 158 ? 7.864 10.250 46.904 1.00 46.22 158 GLY A O 1
#

Solvent-accessible surface area (backbone atoms only — not comparable to full-atom values): 9660 Å² total; per-residue (Å²): 133,92,70,66,91,34,68,94,42,88,72,41,46,63,44,83,76,50,75,47,73,53,87,91,37,57,21,41,32,31,42,36,35,37,66,53,97,91,38,83,42,52,32,38,38,25,27,28,72,89,77,64,47,69,37,31,38,37,44,66,81,56,31,35,37,40,39,40,81,76,48,76,48,79,55,97,92,35,75,25,38,33,31,41,37,41,37,35,40,71,89,66,54,71,46,52,30,37,38,31,35,28,78,91,76,72,42,72,46,33,36,39,42,66,90,72,50,72,51,69,71,72,90,85,77,92,73,92,74,67,70,72,80,76,52,80,61,90,88,66,75,92,74,79,82,76,76,76,78,80,79,78,81,79,81,81,82,130

Radius of gyration: 20.25 Å; Cα contacts (8 Å, |Δi|>4): 265; chains: 1; bounding box: 49×37×69 Å

pLDDT: mean 90.25, std 12.12, range [41.25, 98.31]

Sequence (158 aa):
MRTNPCEGIPGASCVEQGRETIAGRNAVKWQMTVTAQGRPLTSTQWLDVERGLPLRVQGFNGEQSETRLLGKESLLGREVEKWEMSTRLPNGQTFTGRQWYDPALNTLLREELPDGSVRELKALEVKPLPAELFSVPADFKRVEPTSAPAAPPAPRGG

Nearest PDB structures (foldseek):
  3bk5-assembly1_A  TM=5.875E-01  e=1.834E-02  Vibrio parahaemolyticus RIMD 2210633
  1xmz-assembly1_D-2  TM=2.740E-01  e=3.467E-01  Anemonia sulcata
  7pi2-assembly4_J  TM=3.354E-01  e=1.160E+00  Plasmodium falciparum 3D7
  7pi2-assembly2_D  TM=2.870E-01  e=1.160E+00  Plasmodium falciparum 3D7
  7pi2-assembly1_A  TM=3.368E-01  e=3.144E+00  Plasmodium falciparum 3D7

Secondary structure (DSSP, 8-state):
----TTTT-TTEEEEEEEEEEETTEEEEEEEEEEEETTEEEEEEEEEETTT--EEEEE-TTS-EEEEEEEEEEEETTEEEEEEEEEEE-TTS-EEEEEEEEETTTTEEEEEE-TTS-EEE--S-------GGGGSPPTT------PPPPPPPPPP---